Protein AF-A0A7W3LKP4-F1 (afdb_monomer)

pLDDT: mean 70.36, std 19.63, range [32.47, 98.38]

Sequence (150 aa):
MRIGELSRRDSGYREYREEDAATVRGSRLMLAAGLNTATIRGLLPCMADDGGAPAPACDGMLPDLHRERERLSAAAADVLAARDRLDALIRATSRLDPATRRRATRWSRSASVPAPPRSGPERGAHPVAGVRENHFCAEWWAAQMLTSST

Radius of gyration: 26.34 Å; Cα contacts (8 Å, |Δi|>4): 49; chains: 1; bounding box: 45×41×86 Å

Secondary structure (DSSP, 8-state):
--TT--PBPTTSPBP--HHHHHHHHHHHHHHHTT--HHHHHHHGGGEE-SSSS-EE--GGGHHHHHHHHHHHHHHHHHHHHHHHHHHHHHHHHHHH-HHHHHHHHHHHHHT-PPPPP-----------------SSHHHHHHHHHHHS--

InterPro domains:
  IPR009061 Putative DNA-binding domain superfamily [SSF46955] (5-94)

Solvent-accessible surface area (backbone atoms only — not comparable to full-atom values): 9656 Å² total; per-residue (Å²): 136,72,95,76,84,68,50,60,46,98,86,71,48,79,58,80,56,71,70,55,54,46,52,50,52,50,51,52,53,41,47,74,71,67,52,52,74,70,59,46,66,69,46,53,88,32,47,51,74,87,87,63,80,72,44,83,72,53,91,80,49,60,66,60,54,50,52,49,51,52,54,52,51,52,54,49,50,53,54,51,54,51,49,56,52,49,52,51,51,52,57,55,51,48,72,71,35,66,66,55,47,50,47,54,54,47,52,52,59,73,65,53,69,74,80,75,78,94,69,80,96,80,86,82,87,84,84,87,85,80,84,83,80,88,81,75,70,73,70,52,54,64,59,56,64,71,70,70,80,121

Structure (mmCIF, N/CA/C/O backbone):
data_AF-A0A7W3LKP4-F1
#
_entry.id   AF-A0A7W3LKP4-F1
#
loop_
_atom_site.group_PDB
_atom_site.id
_atom_site.type_symbol
_atom_site.label_atom_id
_atom_site.label_alt_id
_atom_site.label_comp_id
_atom_site.label_asym_id
_atom_site.label_entity_id
_atom_site.label_seq_id
_atom_site.pdbx_PDB_ins_code
_atom_site.Cartn_x
_atom_site.Cartn_y
_atom_site.Cartn_z
_atom_site.occupancy
_atom_site.B_iso_or_equiv
_atom_site.auth_seq_id
_atom_site.auth_comp_id
_atom_site.auth_asym_id
_atom_site.auth_atom_id
_atom_site.pdbx_PDB_m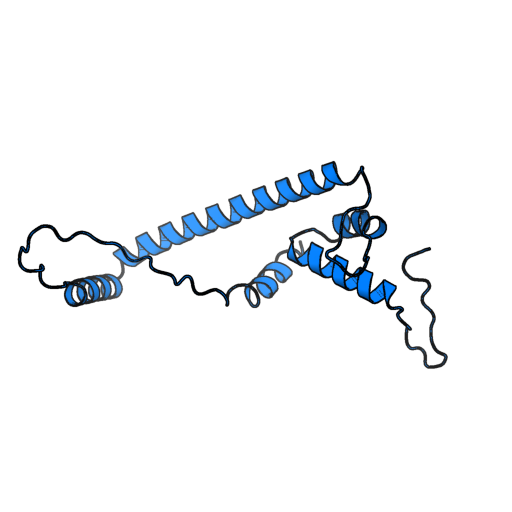odel_num
ATOM 1 N N . MET A 1 1 ? -15.640 8.437 25.774 1.00 40.75 1 MET A N 1
ATOM 2 C CA . MET A 1 1 ? -15.544 6.967 25.703 1.00 40.75 1 MET A CA 1
ATOM 3 C C . MET A 1 1 ? -14.123 6.626 25.281 1.00 40.75 1 MET A C 1
ATOM 5 O O . MET A 1 1 ? -13.710 7.051 24.210 1.00 40.75 1 MET A O 1
ATOM 9 N N . ARG A 1 2 ? -13.317 6.043 26.175 1.00 50.44 2 ARG A N 1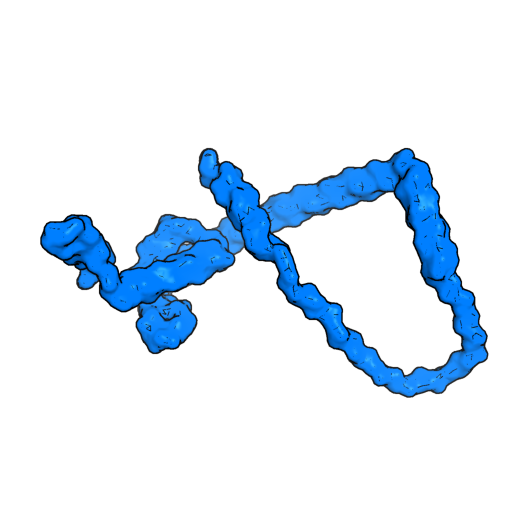
ATOM 10 C CA . ARG A 1 2 ? -11.919 5.684 25.888 1.00 50.44 2 ARG A CA 1
ATOM 11 C C . ARG A 1 2 ? -11.915 4.307 25.230 1.00 50.44 2 ARG A C 1
ATOM 13 O O . ARG A 1 2 ? -12.558 3.402 25.747 1.00 50.44 2 ARG A O 1
ATOM 20 N N . ILE A 1 3 ? -11.182 4.149 24.130 1.00 45.00 3 ILE A N 1
ATOM 21 C CA . ILE A 1 3 ? -10.915 2.826 23.557 1.00 45.00 3 ILE A CA 1
ATOM 22 C C . ILE A 1 3 ? -10.220 1.988 24.641 1.00 45.00 3 ILE A C 1
ATOM 24 O O . ILE A 1 3 ? -9.120 2.339 25.073 1.00 45.00 3 ILE A O 1
ATOM 28 N N . GLY A 1 4 ? -10.881 0.919 25.098 1.00 53.28 4 GLY A N 1
ATOM 29 C CA . GLY A 1 4 ? -10.310 -0.055 26.030 1.00 53.28 4 GLY A CA 1
ATOM 30 C C . GLY A 1 4 ? -10.715 0.052 27.505 1.00 53.28 4 GLY A C 1
ATOM 31 O O . GLY A 1 4 ? -9.878 -0.250 28.356 1.00 53.28 4 GLY A O 1
ATOM 32 N N . GLU A 1 5 ? -11.960 0.415 27.841 1.00 51.56 5 GLU A N 1
ATOM 33 C CA . GLU A 1 5 ? -12.511 0.057 29.163 1.00 51.56 5 GLU A CA 1
ATOM 34 C C . GLU A 1 5 ? -12.714 -1.463 29.196 1.00 51.56 5 GLU A C 1
ATOM 36 O O . GLU A 1 5 ? -13.742 -2.015 28.814 1.00 51.56 5 GLU A O 1
ATOM 41 N N . LEU A 1 6 ? -11.635 -2.154 29.525 1.00 57.22 6 LEU A N 1
ATOM 42 C CA . LEU A 1 6 ? -11.510 -3.577 29.324 1.00 57.22 6 LEU A CA 1
ATOM 43 C C . LEU A 1 6 ? -12.084 -4.307 30.538 1.00 57.22 6 LEU A C 1
ATOM 45 O O . LEU A 1 6 ? -11.374 -4.513 31.527 1.00 57.22 6 LEU A O 1
ATOM 49 N N . SER A 1 7 ? -13.357 -4.698 30.480 1.00 68.19 7 SER A N 1
ATOM 50 C CA . SER A 1 7 ? -13.916 -5.559 31.517 1.00 68.19 7 SER A CA 1
ATOM 51 C C . SER A 1 7 ? -13.252 -6.932 31.433 1.00 68.19 7 SER A C 1
ATOM 53 O O . SER A 1 7 ? -13.131 -7.561 30.376 1.00 68.19 7 SER A O 1
ATOM 55 N N . ARG A 1 8 ? -12.739 -7.387 32.574 1.00 81.25 8 ARG A N 1
ATOM 56 C CA . ARG A 1 8 ? -12.277 -8.761 32.740 1.00 81.25 8 ARG A CA 1
ATOM 57 C C . ARG A 1 8 ? -13.373 -9.554 33.422 1.00 81.25 8 ARG A C 1
ATOM 59 O O . ARG A 1 8 ? -13.936 -9.091 34.408 1.00 81.25 8 ARG A O 1
ATOM 66 N N . ARG A 1 9 ? -13.622 -10.764 32.926 1.00 79.06 9 ARG A N 1
ATOM 67 C CA . ARG A 1 9 ? -14.402 -11.759 33.669 1.00 79.06 9 ARG A CA 1
ATOM 68 C C . ARG A 1 9 ? -13.619 -12.222 34.890 1.00 79.06 9 ARG A C 1
ATOM 70 O O . ARG A 1 9 ? -12.387 -12.231 34.858 1.00 79.06 9 ARG A O 1
ATOM 77 N N . ASP A 1 10 ? -14.326 -12.752 35.881 1.00 81.75 10 ASP A N 1
ATOM 78 C CA . ASP A 1 10 ? -13.723 -13.444 37.031 1.00 81.75 10 ASP A CA 1
ATOM 79 C C . ASP A 1 10 ? -12.821 -14.616 36.603 1.00 81.75 10 ASP A C 1
ATOM 81 O O . ASP A 1 10 ? -11.858 -14.960 37.281 1.00 81.75 10 ASP A O 1
ATOM 85 N N . SER A 1 11 ? -13.058 -15.180 35.415 1.00 82.44 11 SER A N 1
ATOM 86 C CA . SER A 1 11 ? -12.203 -16.189 34.779 1.00 82.44 11 SER A CA 1
ATOM 87 C C . SER A 1 11 ? -10.890 -15.641 34.186 1.00 82.44 11 SER A C 1
ATOM 89 O O . SER A 1 11 ? -10.137 -16.396 33.580 1.00 82.44 11 SER A O 1
ATOM 91 N N . GLY A 1 12 ? -10.623 -14.333 34.264 1.00 84.31 12 GLY A N 1
ATOM 92 C CA . GLY A 1 12 ? -9.408 -13.674 33.758 1.00 84.31 12 GLY A CA 1
ATOM 93 C C . GLY A 1 12 ? -9.412 -13.295 32.266 1.00 84.31 12 GLY A C 1
ATOM 94 O O . GLY A 1 12 ? -8.515 -12.571 31.812 1.00 84.31 12 GLY A O 1
ATOM 95 N N . TYR A 1 13 ? -10.423 -13.731 31.507 1.00 83.50 13 TYR A N 1
ATOM 96 C CA . TYR A 1 13 ? -10.600 -13.417 30.083 1.00 83.50 13 TYR A CA 1
ATOM 97 C C . TYR A 1 13 ? -11.056 -11.967 29.863 1.00 83.50 13 TYR A C 1
ATOM 99 O O . TYR A 1 13 ? -11.799 -11.414 30.674 1.00 83.50 13 TYR A O 1
ATOM 107 N N . ARG A 1 14 ? -10.619 -11.364 28.748 1.00 84.88 14 ARG A N 1
ATOM 108 C CA . ARG A 1 14 ? -11.088 -10.044 28.295 1.00 84.88 14 ARG A CA 1
ATOM 109 C C . ARG A 1 14 ? -12.461 -10.192 27.649 1.00 84.88 14 ARG A C 1
ATOM 111 O O . ARG A 1 14 ? -12.630 -11.070 26.805 1.00 84.88 14 ARG A O 1
ATOM 118 N N . GLU A 1 15 ? -13.407 -9.342 28.019 1.00 83.56 15 GLU A N 1
ATOM 119 C CA . GLU A 1 15 ? -14.647 -9.190 27.264 1.00 83.56 15 GLU A CA 1
ATOM 120 C C . GLU A 1 15 ? -14.486 -8.086 26.224 1.00 83.56 15 GLU A C 1
ATOM 122 O O . GLU A 1 15 ? -13.865 -7.059 26.491 1.00 83.56 15 GLU A O 1
ATOM 127 N N . TYR A 1 16 ? -15.044 -8.322 25.041 1.00 81.94 16 TYR A N 1
ATOM 128 C CA . TYR A 1 16 ? -15.064 -7.368 23.941 1.00 81.94 16 TYR A CA 1
ATOM 129 C C . TYR A 1 16 ? -16.514 -7.076 23.577 1.00 81.94 16 TYR A C 1
ATOM 131 O O . TYR A 1 16 ? -17.339 -7.990 23.501 1.00 81.94 16 TYR A O 1
ATOM 139 N N . ARG A 1 17 ? -16.819 -5.801 23.374 1.00 83.69 17 ARG A N 1
ATOM 140 C CA . ARG A 1 17 ? -18.124 -5.312 22.931 1.00 83.69 17 ARG A CA 1
ATOM 141 C C . ARG A 1 17 ? -18.159 -5.267 21.401 1.00 83.69 17 ARG A C 1
ATOM 143 O O . ARG A 1 17 ? -17.124 -5.317 20.741 1.00 83.69 17 ARG A O 1
ATOM 150 N N . GLU A 1 18 ? -19.346 -5.140 20.812 1.00 81.56 18 GLU A N 1
ATOM 151 C CA . GLU A 1 18 ? -19.481 -5.066 19.344 1.00 81.56 18 GLU A CA 1
ATOM 152 C C . GLU A 1 18 ? -18.738 -3.850 18.751 1.00 81.56 18 GLU A C 1
ATOM 154 O O . GLU A 1 18 ? -18.162 -3.925 17.669 1.00 81.56 18 GLU A O 1
ATOM 159 N N . GLU A 1 19 ? -18.655 -2.753 19.506 1.00 78.12 19 GLU A N 1
ATOM 160 C CA . GLU A 1 19 ? -17.845 -1.568 19.183 1.00 78.12 19 GLU A CA 1
ATOM 161 C C . GLU A 1 19 ? -16.332 -1.869 19.066 1.00 78.12 19 GLU A C 1
ATOM 163 O O . GLU A 1 19 ? -15.631 -1.266 18.244 1.00 78.12 19 GLU A O 1
ATOM 168 N N . ASP A 1 20 ? -15.817 -2.852 19.815 1.00 82.56 20 ASP A N 1
ATOM 169 C CA . ASP A 1 20 ? -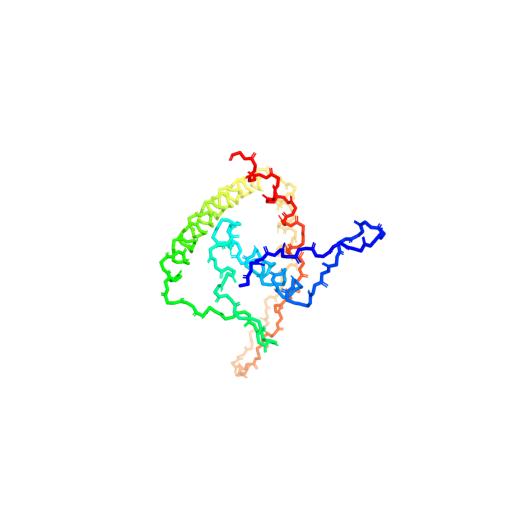14.428 -3.305 19.683 1.00 82.56 20 ASP A CA 1
AT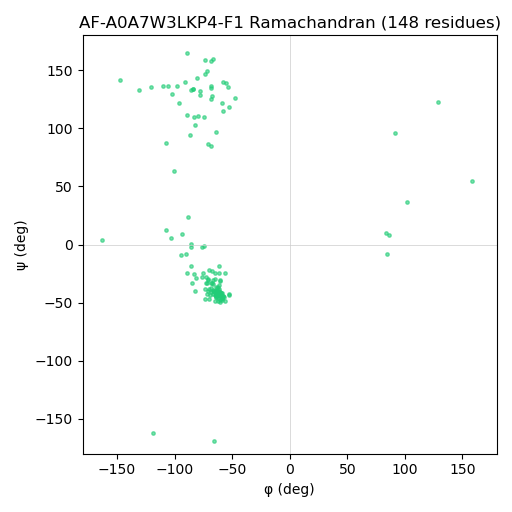OM 170 C C . ASP A 1 20 ? -14.236 -4.062 18.361 1.00 82.56 20 ASP A C 1
ATOM 172 O O . ASP A 1 20 ? -13.237 -3.871 17.660 1.00 82.56 20 ASP A O 1
ATOM 176 N N . ALA A 1 21 ? -15.214 -4.888 17.973 1.00 83.19 21 ALA A N 1
ATOM 177 C CA . ALA A 1 21 ? -15.198 -5.594 16.694 1.00 83.19 21 ALA A CA 1
ATOM 178 C C . ALA A 1 21 ? -15.288 -4.619 15.506 1.00 83.19 21 ALA A C 1
ATOM 180 O O . ALA A 1 21 ? -14.535 -4.769 14.540 1.00 83.19 21 ALA A O 1
ATOM 181 N N . ALA A 1 22 ? -16.132 -3.587 15.604 1.00 80.75 22 ALA A N 1
ATOM 182 C CA . ALA A 1 22 ? -16.224 -2.483 14.645 1.00 80.75 22 ALA A CA 1
ATOM 183 C C . ALA A 1 22 ? -14.877 -1.775 14.441 1.00 80.75 22 ALA A C 1
ATOM 185 O O . ALA A 1 22 ? -14.388 -1.636 13.316 1.00 80.75 22 ALA A O 1
ATOM 186 N N . THR A 1 23 ? -14.205 -1.434 15.542 1.00 82.75 23 THR A N 1
ATOM 187 C CA . THR A 1 23 ? -12.871 -0.815 15.522 1.00 82.75 23 THR A CA 1
ATOM 188 C C . THR A 1 23 ? -11.840 -1.708 14.819 1.00 82.75 23 THR A C 1
ATOM 190 O O . THR A 1 23 ? -11.031 -1.231 14.013 1.00 82.75 23 THR A O 1
ATOM 193 N N . VAL A 1 24 ? -11.873 -3.023 15.063 1.00 86.88 24 VAL A N 1
ATOM 194 C CA . VAL A 1 24 ? -10.977 -3.985 14.398 1.00 86.88 24 VAL A CA 1
ATOM 195 C C . VAL A 1 24 ? -11.275 -4.096 12.902 1.00 86.88 24 VAL A C 1
ATOM 197 O O . VAL A 1 24 ? -10.333 -4.121 12.104 1.00 86.88 24 VAL A O 1
ATOM 200 N N . ARG A 1 25 ? -12.551 -4.141 12.495 1.00 85.25 25 ARG A N 1
ATOM 201 C CA . ARG A 1 25 ? -12.943 -4.152 11.073 1.00 85.25 25 ARG A CA 1
ATOM 202 C C . ARG A 1 25 ? -12.423 -2.907 10.358 1.00 85.25 25 ARG A C 1
ATOM 204 O O . ARG A 1 25 ? -11.754 -3.030 9.333 1.00 85.25 25 ARG A O 1
ATOM 211 N N . GLY A 1 26 ? -12.634 -1.735 10.951 1.00 82.38 26 GLY A N 1
ATOM 212 C CA . GLY A 1 26 ? -12.131 -0.465 10.440 1.00 82.38 26 GLY A CA 1
ATOM 213 C C . GLY A 1 26 ? -10.606 -0.418 10.315 1.00 82.38 26 GLY A C 1
ATOM 214 O O . GLY A 1 26 ? -10.065 -0.051 9.272 1.00 82.38 26 GLY A O 1
ATOM 215 N N . SER A 1 27 ? -9.903 -0.882 11.350 1.00 86.88 27 SER A N 1
ATOM 216 C CA . SER A 1 27 ? -8.439 -0.996 11.342 1.00 86.88 27 SER A CA 1
ATOM 217 C C . SER A 1 27 ? -7.942 -1.895 10.208 1.00 86.88 27 SER A C 1
ATOM 219 O O . SER A 1 27 ? -7.014 -1.529 9.491 1.00 86.88 27 SER A O 1
ATOM 221 N N . ARG A 1 28 ? -8.567 -3.064 10.012 1.00 89.88 28 ARG A N 1
ATOM 222 C CA . ARG A 1 28 ? -8.194 -4.016 8.953 1.00 89.88 28 ARG A CA 1
ATOM 223 C C . ARG A 1 28 ? -8.415 -3.446 7.557 1.00 89.88 28 ARG A C 1
ATOM 225 O O . ARG A 1 28 ? -7.560 -3.648 6.701 1.00 89.88 28 ARG A O 1
ATOM 232 N N . LEU A 1 29 ? -9.511 -2.721 7.340 1.00 85.19 29 LEU A N 1
ATOM 233 C CA . LEU A 1 29 ? -9.774 -2.053 6.067 1.00 85.19 29 LEU A CA 1
ATOM 234 C C . LEU A 1 29 ? -8.674 -1.035 5.736 1.00 85.19 29 LEU A C 1
ATOM 236 O O . LEU A 1 29 ? -8.131 -1.045 4.635 1.00 85.19 29 LEU A O 1
ATOM 240 N N . MET A 1 30 ? -8.301 -0.195 6.701 1.00 85.62 30 MET A N 1
ATOM 241 C CA . MET A 1 30 ? -7.252 0.806 6.501 1.00 85.62 30 MET A CA 1
ATOM 242 C C . MET A 1 30 ? -5.867 0.178 6.298 1.00 85.62 30 MET A C 1
ATOM 244 O O . MET A 1 30 ? -5.112 0.625 5.437 1.00 85.62 30 MET A O 1
ATOM 248 N N . LEU A 1 31 ? -5.545 -0.894 7.030 1.00 89.62 31 LEU A N 1
ATOM 249 C CA . LEU A 1 31 ? -4.314 -1.659 6.807 1.00 89.62 31 LEU A CA 1
ATOM 250 C C . LEU A 1 31 ? -4.275 -2.269 5.402 1.00 89.62 31 LEU A C 1
ATOM 252 O O . LEU A 1 31 ? -3.237 -2.230 4.746 1.00 89.62 31 LEU A O 1
ATOM 256 N N . ALA A 1 32 ? -5.403 -2.797 4.920 1.00 84.44 32 ALA A N 1
ATOM 257 C CA . ALA A 1 32 ? -5.516 -3.309 3.557 1.00 84.44 32 ALA A CA 1
ATOM 258 C C . ALA A 1 32 ? -5.351 -2.200 2.502 1.00 84.44 32 ALA A C 1
ATOM 260 O O . ALA A 1 32 ? -4.822 -2.459 1.425 1.00 84.44 32 ALA A O 1
ATOM 261 N N . ALA A 1 33 ? -5.731 -0.960 2.826 1.00 82.81 33 ALA A N 1
ATOM 262 C CA . ALA A 1 33 ? -5.487 0.218 1.994 1.00 82.81 33 ALA A CA 1
ATOM 263 C C . ALA A 1 33 ? -4.030 0.732 2.044 1.00 82.81 33 ALA A C 1
ATOM 265 O O . ALA A 1 33 ? -3.694 1.690 1.351 1.00 82.81 33 ALA A O 1
ATOM 266 N N . GLY A 1 34 ? -3.155 0.115 2.848 1.00 85.69 34 GLY A N 1
ATOM 267 C CA . GLY A 1 34 ? -1.742 0.484 2.963 1.00 85.69 34 GLY A CA 1
ATOM 268 C C . GLY A 1 34 ? -1.449 1.603 3.967 1.00 85.69 34 GLY A C 1
ATOM 269 O O . GLY A 1 34 ? -0.309 2.069 4.031 1.00 85.69 34 GLY A O 1
ATOM 270 N N . LEU A 1 35 ? -2.438 2.023 4.765 1.00 88.00 35 LEU A N 1
ATOM 271 C CA . LEU A 1 35 ? -2.226 2.998 5.835 1.00 88.00 35 LEU A CA 1
ATOM 272 C C . LEU A 1 35 ? -1.370 2.391 6.949 1.00 88.00 35 LEU A C 1
ATOM 274 O O . LEU A 1 35 ? -1.591 1.263 7.394 1.00 88.00 35 LEU A O 1
ATOM 278 N N . ASN A 1 36 ? -0.411 3.167 7.445 1.00 86.19 36 ASN A N 1
ATOM 279 C CA . ASN A 1 36 ? 0.376 2.771 8.605 1.00 86.19 36 ASN A CA 1
ATOM 280 C C . ASN A 1 36 ? -0.433 2.868 9.921 1.00 86.19 36 ASN A C 1
ATOM 282 O O . ASN A 1 36 ? -1.416 3.605 10.040 1.00 86.19 36 ASN A O 1
ATOM 286 N N . THR A 1 37 ? 0.013 2.145 10.952 1.00 86.50 37 THR A N 1
ATOM 287 C CA . THR A 1 37 ? -0.679 2.058 12.252 1.00 86.50 37 THR A CA 1
ATOM 288 C C . THR A 1 37 ? -0.695 3.369 13.046 1.00 86.50 37 THR A C 1
ATOM 290 O O . THR A 1 37 ? -1.565 3.544 13.903 1.00 86.50 37 THR A O 1
ATOM 293 N N . ALA A 1 38 ? 0.234 4.295 12.788 1.00 84.94 38 ALA A N 1
ATOM 294 C CA . ALA A 1 38 ? 0.245 5.612 13.421 1.00 84.94 38 ALA A CA 1
ATOM 295 C C . ALA A 1 38 ? -0.865 6.503 12.846 1.00 84.94 38 ALA A C 1
ATOM 297 O O . ALA A 1 38 ? -1.642 7.063 13.617 1.00 84.94 38 ALA A O 1
ATOM 298 N N . THR A 1 39 ? -1.003 6.545 11.518 1.00 84.75 39 THR A N 1
ATOM 299 C CA . THR A 1 39 ? -2.103 7.238 10.837 1.00 84.75 39 THR A CA 1
ATOM 300 C C . THR A 1 39 ? -3.439 6.636 11.260 1.00 84.75 39 THR A C 1
ATOM 302 O O . THR A 1 39 ? -4.305 7.359 11.737 1.00 84.75 39 THR A O 1
ATOM 305 N N . ILE A 1 40 ? -3.577 5.306 11.218 1.00 86.75 40 ILE A N 1
ATOM 306 C CA . ILE A 1 40 ? -4.800 4.598 11.641 1.00 86.75 40 ILE A CA 1
ATOM 307 C C . ILE A 1 40 ? -5.237 4.999 13.052 1.00 86.75 40 ILE A C 1
ATOM 309 O O . ILE A 1 40 ? -6.417 5.244 13.281 1.00 86.75 40 ILE A O 1
ATOM 313 N N . ARG A 1 41 ? -4.303 5.119 14.001 1.00 84.94 41 ARG A N 1
ATOM 314 C CA . ARG A 1 41 ? -4.616 5.543 15.375 1.00 84.94 41 ARG A CA 1
ATOM 315 C C . ARG A 1 41 ? -5.209 6.950 15.443 1.00 84.94 41 ARG A C 1
ATOM 317 O O . ARG A 1 41 ? -6.052 7.192 16.300 1.00 84.94 41 ARG A O 1
ATOM 324 N N . GLY A 1 42 ? -4.766 7.853 14.569 1.00 80.38 42 GLY A N 1
ATOM 325 C CA . GLY A 1 42 ? -5.328 9.196 14.438 1.00 80.38 42 GLY A CA 1
ATOM 326 C C . GLY A 1 42 ? -6.706 9.206 13.774 1.00 80.38 42 GLY A C 1
ATOM 327 O O . GLY A 1 42 ? -7.548 10.012 14.152 1.00 80.38 42 GLY A O 1
ATOM 328 N N . LEU A 1 43 ? -6.957 8.286 12.835 1.00 80.06 43 LEU A N 1
ATOM 329 C CA . LEU A 1 43 ? -8.215 8.231 12.081 1.00 80.06 43 LEU A CA 1
ATOM 330 C C . LEU A 1 43 ? -9.333 7.461 12.795 1.00 80.06 43 LEU A C 1
ATOM 332 O O . LEU A 1 43 ? -10.499 7.813 12.653 1.00 80.06 43 LEU A O 1
ATOM 336 N N . LEU A 1 44 ? -9.001 6.425 13.572 1.00 79.38 44 LEU A N 1
ATOM 337 C CA . LEU A 1 44 ? -9.977 5.557 14.244 1.00 79.38 44 LEU A CA 1
ATOM 338 C C . LEU A 1 44 ? -11.016 6.300 15.103 1.00 79.38 44 LEU A C 1
ATOM 340 O O . LEU A 1 44 ? -12.191 5.961 14.987 1.00 79.38 44 LEU A O 1
ATOM 344 N N . PRO A 1 45 ? -10.655 7.312 15.921 1.00 75.62 45 PRO A N 1
ATOM 345 C CA . PRO A 1 45 ? -11.634 8.072 16.705 1.00 75.62 45 PRO A CA 1
ATOM 346 C C . PRO A 1 45 ? -12.674 8.814 15.858 1.00 75.62 45 PRO A C 1
ATOM 348 O O . PRO A 1 45 ? -13.714 9.208 16.374 1.00 75.62 45 PRO A O 1
ATOM 351 N N . CYS A 1 46 ? -12.374 9.020 14.577 1.00 72.81 46 CYS A N 1
ATOM 352 C CA . CYS A 1 46 ? -13.185 9.747 13.614 1.00 72.81 46 CYS A CA 1
ATOM 353 C C . CYS A 1 46 ? -13.940 8.828 12.651 1.00 72.81 46 CYS A C 1
ATOM 355 O O . CYS A 1 46 ? -14.552 9.320 11.707 1.00 72.81 46 CYS A O 1
ATOM 357 N N . MET A 1 47 ? -13.886 7.509 12.845 1.00 71.25 47 MET A N 1
ATOM 358 C CA . MET A 1 47 ? -14.658 6.580 12.032 1.00 71.25 47 MET A CA 1
ATOM 359 C C . MET A 1 47 ? -15.959 6.220 12.734 1.00 71.25 47 MET A C 1
ATOM 361 O O . MET A 1 47 ? -15.945 5.678 13.839 1.00 71.25 47 MET A O 1
ATOM 365 N N . ALA A 1 48 ? -17.079 6.485 12.069 1.00 65.31 48 ALA A N 1
ATOM 366 C CA . ALA A 1 48 ? -18.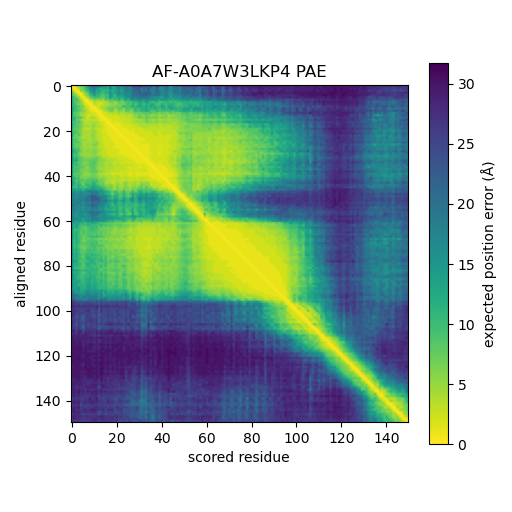349 5.881 12.436 1.00 65.31 48 ALA A CA 1
ATOM 367 C C . ALA A 1 48 ? -18.450 4.496 11.773 1.00 65.31 48 ALA A C 1
ATOM 369 O O . ALA A 1 48 ? -18.115 4.344 10.597 1.00 65.31 48 ALA A O 1
ATOM 370 N N . ASP A 1 49 ? -18.871 3.490 12.541 1.00 63.69 49 ASP A N 1
ATOM 371 C CA . ASP A 1 49 ? -19.386 2.226 12.004 1.00 63.69 49 ASP A CA 1
ATOM 372 C C . ASP A 1 49 ? -20.900 2.222 12.238 1.00 63.69 49 ASP A C 1
ATOM 374 O O . ASP A 1 49 ? -21.397 1.789 13.275 1.00 63.69 49 ASP A O 1
ATOM 378 N N . ASP A 1 50 ? -21.630 2.794 11.289 1.00 60.91 50 ASP A N 1
ATOM 379 C CA . ASP A 1 50 ? -23.090 2.830 11.211 1.00 60.91 50 ASP A CA 1
ATOM 380 C C . ASP A 1 50 ? -23.660 1.598 10.475 1.00 60.91 50 ASP A C 1
ATOM 382 O O . ASP A 1 50 ? -24.776 1.616 9.958 1.00 60.91 50 ASP A O 1
ATOM 386 N N . GLY A 1 51 ? -22.904 0.490 10.451 1.00 57.16 51 GLY A N 1
ATOM 387 C CA . GLY A 1 51 ? -23.282 -0.753 9.773 1.00 57.16 51 GLY A CA 1
ATOM 388 C C . GLY A 1 51 ? -22.965 -0.762 8.274 1.00 57.16 51 GLY A C 1
ATOM 389 O O . GLY A 1 51 ? -23.403 -1.666 7.560 1.00 57.16 51 GLY A O 1
ATOM 390 N N . GLY A 1 52 ? -22.210 0.235 7.800 1.00 61.09 52 GLY A N 1
ATOM 391 C CA . GLY A 1 52 ? -21.771 0.412 6.416 1.00 61.09 52 GLY A CA 1
ATOM 392 C C . GLY A 1 52 ? -20.246 0.408 6.252 1.00 61.09 52 GLY A C 1
ATOM 393 O O . GLY A 1 52 ? -19.498 -0.062 7.108 1.00 61.09 52 GLY A O 1
ATOM 394 N N . ALA A 1 53 ? -19.761 0.915 5.114 1.00 59.25 53 ALA A N 1
ATOM 395 C CA . ALA A 1 53 ? -18.32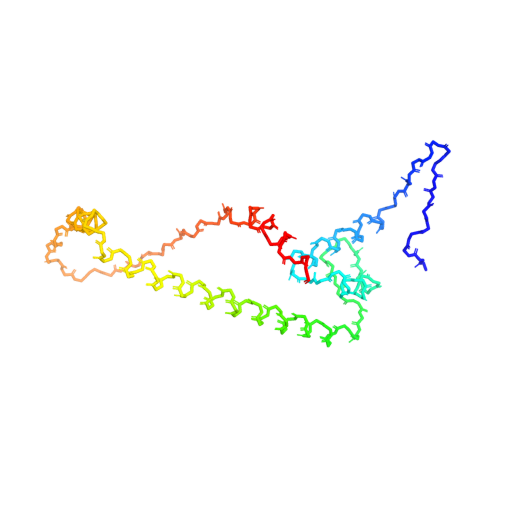9 1.138 4.931 1.00 59.25 53 ALA A CA 1
ATOM 396 C C . ALA A 1 53 ? -17.869 2.278 5.860 1.00 59.25 53 ALA A C 1
ATOM 398 O O . ALA A 1 53 ? -18.536 3.311 5.882 1.00 59.25 53 ALA A O 1
ATOM 399 N N . PRO A 1 54 ? -16.739 2.134 6.578 1.00 59.22 54 PRO A N 1
ATOM 400 C CA . PRO A 1 54 ? -16.232 3.177 7.459 1.00 59.22 54 PRO A CA 1
ATOM 401 C C . PRO A 1 54 ? -16.107 4.516 6.730 1.00 59.22 54 PRO A C 1
ATOM 403 O O . PRO A 1 54 ? -15.351 4.632 5.761 1.00 59.22 54 PRO A O 1
ATOM 406 N N . ALA A 1 55 ? -16.849 5.517 7.200 1.00 63.31 55 ALA A N 1
ATOM 407 C CA . ALA A 1 55 ? -16.825 6.863 6.648 1.00 63.31 55 ALA A CA 1
ATOM 408 C C . ALA A 1 55 ? -16.057 7.809 7.588 1.00 63.31 55 ALA A C 1
ATOM 410 O O . ALA A 1 55 ? -16.239 7.751 8.809 1.00 63.31 55 ALA A O 1
ATOM 411 N N . PRO A 1 56 ? -15.190 8.686 7.049 1.00 64.75 56 PRO A N 1
ATOM 412 C CA . PRO A 1 56 ? -14.529 9.701 7.854 1.00 64.75 56 PRO A CA 1
ATOM 413 C C . PRO A 1 56 ? -15.552 10.738 8.338 1.00 64.75 56 PRO A C 1
ATOM 415 O O . PRO A 1 56 ? -16.248 11.348 7.532 1.00 64.75 56 PRO A O 1
ATOM 418 N N . ALA A 1 57 ? -15.609 10.955 9.651 1.00 66.12 57 ALA A N 1
ATOM 419 C CA . ALA A 1 57 ? -16.521 11.895 10.305 1.00 66.12 57 ALA A CA 1
ATOM 420 C C . ALA A 1 57 ? -15.819 13.167 10.831 1.00 66.12 57 ALA A C 1
ATOM 422 O O . ALA A 1 57 ? -16.413 13.914 11.604 1.00 66.12 57 ALA A O 1
ATOM 423 N N . CYS A 1 58 ? -14.559 13.413 10.441 1.00 69.94 58 CYS A N 1
ATOM 424 C CA . CYS A 1 58 ? -13.767 14.558 10.901 1.00 69.94 58 CYS A CA 1
ATOM 425 C C . CYS A 1 58 ? -13.090 15.320 9.753 1.00 69.94 58 CYS A C 1
ATOM 427 O O . CYS A 1 58 ? -12.365 14.749 8.936 1.00 69.94 58 CYS A O 1
ATOM 429 N N . ASP A 1 59 ? -13.223 16.642 9.791 1.00 67.12 59 ASP A N 1
ATOM 430 C CA . ASP A 1 59 ? -12.784 17.595 8.764 1.00 67.12 59 ASP A CA 1
ATOM 431 C C . ASP A 1 59 ? -11.245 17.715 8.671 1.00 67.12 59 ASP A C 1
ATOM 433 O O . ASP A 1 59 ? -10.691 18.112 7.646 1.00 67.12 59 ASP A O 1
ATOM 437 N N . GLY A 1 60 ? -10.530 17.347 9.741 1.00 70.50 60 GLY A N 1
ATOM 438 C CA . GLY A 1 60 ? -9.076 17.511 9.878 1.00 70.50 60 GLY A CA 1
ATOM 439 C C . GLY A 1 60 ? -8.213 16.384 9.301 1.00 70.50 60 GLY A C 1
ATOM 440 O O . GLY A 1 60 ? -6.991 16.478 9.354 1.00 70.50 60 GLY A O 1
ATOM 441 N N . MET A 1 61 ? -8.807 15.318 8.758 1.00 76.50 61 MET A N 1
ATOM 442 C CA . MET A 1 61 ? -8.064 14.116 8.337 1.00 76.50 61 MET A CA 1
ATOM 443 C C . MET A 1 61 ? -7.488 14.189 6.919 1.00 76.50 61 MET A C 1
ATOM 445 O O . MET A 1 61 ? -6.592 13.420 6.564 1.00 76.50 61 MET A O 1
ATOM 449 N N . LEU A 1 62 ? -8.006 15.093 6.087 1.00 82.62 62 LEU A N 1
ATOM 450 C CA . LEU A 1 62 ? -7.650 15.169 4.672 1.00 82.62 62 LEU A CA 1
ATOM 451 C C . LEU A 1 62 ? -6.141 15.405 4.429 1.00 82.62 62 LEU A C 1
ATOM 453 O O . LEU A 1 62 ? -5.579 14.724 3.567 1.00 82.62 62 LEU A O 1
ATOM 457 N N . PRO A 1 63 ? -5.440 16.281 5.183 1.00 84.25 63 PRO A N 1
ATOM 458 C CA . PRO A 1 63 ? -3.995 16.453 5.031 1.00 84.25 63 PRO A CA 1
ATOM 459 C C . PRO A 1 63 ? -3.189 15.180 5.328 1.00 84.25 63 PRO A C 1
ATOM 461 O O . PRO A 1 63 ? -2.250 14.868 4.594 1.00 84.25 63 PRO A O 1
ATOM 464 N N . ASP A 1 64 ? -3.564 14.420 6.360 1.00 80.75 64 ASP A N 1
ATOM 465 C CA . ASP A 1 64 ? -2.874 13.178 6.728 1.00 80.75 64 ASP A CA 1
ATOM 466 C C . ASP A 1 64 ? -3.114 12.071 5.694 1.00 80.75 64 ASP A C 1
ATOM 468 O O . ASP A 1 64 ? -2.183 11.351 5.326 1.00 80.75 64 ASP A O 1
ATOM 472 N N . LEU A 1 65 ? -4.332 11.983 5.152 1.00 84.12 65 LEU A N 1
ATOM 473 C CA . LEU A 1 65 ? -4.654 11.074 4.050 1.00 84.12 65 LEU A CA 1
ATOM 474 C C . LEU A 1 65 ? -3.881 11.425 2.773 1.00 84.12 65 LEU A C 1
ATOM 476 O O . LEU A 1 65 ? -3.361 10.529 2.107 1.00 84.12 65 LEU A O 1
ATOM 480 N N . HIS A 1 66 ? -3.750 12.713 2.444 1.00 89.06 66 HIS A N 1
ATOM 481 C CA . HIS A 1 66 ? -2.917 13.146 1.323 1.00 89.06 66 HIS A CA 1
ATOM 482 C C . HIS A 1 66 ? -1.450 12.789 1.538 1.00 89.06 66 HIS A C 1
ATOM 484 O O . HIS A 1 66 ? -0.831 12.235 0.632 1.00 89.06 66 HIS A O 1
ATOM 490 N N . ARG A 1 67 ? -0.902 13.043 2.732 1.00 88.56 67 ARG A N 1
ATOM 491 C CA . ARG A 1 67 ? 0.476 12.663 3.061 1.00 88.56 67 ARG A CA 1
ATOM 492 C C . ARG A 1 67 ? 0.695 11.161 2.893 1.00 88.56 67 ARG A C 1
ATOM 494 O O . ARG A 1 67 ? 1.697 10.762 2.303 1.00 88.56 67 ARG A O 1
ATOM 501 N N . GLU A 1 68 ? -0.231 10.334 3.373 1.00 89.50 68 GLU A N 1
ATOM 502 C CA . GLU A 1 68 ? -0.100 8.886 3.215 1.00 89.50 68 GLU A CA 1
ATOM 503 C C . GLU A 1 68 ? -0.209 8.460 1.747 1.00 89.50 68 GLU A C 1
ATOM 505 O O . GLU A 1 68 ? 0.576 7.627 1.294 1.00 89.50 68 GLU A O 1
ATOM 510 N N . ARG A 1 69 ? -1.117 9.064 0.969 1.00 91.56 69 ARG A N 1
ATOM 511 C CA . ARG A 1 69 ? -1.212 8.814 -0.475 1.00 91.56 69 ARG A CA 1
ATOM 512 C C . ARG A 1 69 ? 0.100 9.129 -1.188 1.00 91.56 69 ARG A C 1
ATOM 514 O O . ARG A 1 69 ? 0.527 8.339 -2.028 1.00 91.56 69 ARG A O 1
ATOM 521 N N . GLU A 1 70 ? 0.744 10.248 -0.867 1.00 94.38 70 GLU A N 1
ATOM 522 C CA . GLU A 1 70 ? 2.041 10.599 -1.457 1.00 94.38 70 GLU A CA 1
ATOM 523 C C . GLU A 1 70 ? 3.123 9.586 -1.065 1.00 94.38 70 GLU A C 1
ATOM 525 O O . GLU A 1 70 ? 3.865 9.110 -1.924 1.00 94.38 70 GLU A O 1
ATOM 530 N N . ARG A 1 71 ? 3.163 9.169 0.207 1.00 92.88 71 ARG A N 1
ATOM 531 C CA . ARG A 1 71 ? 4.092 8.132 0.680 1.00 92.88 71 ARG A CA 1
ATOM 532 C C . ARG A 1 71 ? 3.898 6.806 -0.066 1.00 92.88 71 ARG A C 1
ATOM 534 O O . ARG A 1 71 ? 4.876 6.188 -0.485 1.00 92.88 71 ARG A O 1
ATOM 541 N N . LEU A 1 72 ? 2.650 6.367 -0.236 1.00 90.25 72 LEU A N 1
ATOM 542 C CA . LEU A 1 72 ? 2.310 5.144 -0.968 1.00 90.25 72 LEU A CA 1
ATOM 543 C C . LEU A 1 72 ? 2.654 5.256 -2.455 1.00 90.25 72 LEU A C 1
ATOM 545 O O . LEU A 1 72 ? 3.194 4.311 -3.027 1.00 90.25 72 LEU A O 1
ATOM 549 N N . SER A 1 73 ? 2.400 6.415 -3.063 1.00 94.56 73 SER A N 1
ATOM 550 C CA . SER A 1 73 ? 2.752 6.690 -4.461 1.00 94.56 73 SER A CA 1
ATOM 551 C C . SER A 1 73 ? 4.261 6.607 -4.692 1.00 94.56 73 SER A C 1
ATOM 553 O O . SER A 1 73 ? 4.696 5.985 -5.660 1.00 94.56 73 SER A O 1
ATOM 555 N N . ALA A 1 74 ? 5.064 7.163 -3.780 1.00 94.81 74 ALA A N 1
ATOM 556 C CA . ALA A 1 74 ? 6.520 7.076 -3.845 1.00 94.81 74 ALA A CA 1
ATOM 557 C C . ALA A 1 74 ? 7.011 5.620 -3.742 1.00 94.81 74 ALA A C 1
ATOM 559 O O . ALA A 1 74 ? 7.758 5.158 -4.601 1.00 94.81 74 ALA A O 1
ATOM 560 N N . ALA A 1 75 ? 6.515 4.860 -2.760 1.00 91.38 75 ALA A N 1
ATOM 561 C CA . ALA A 1 75 ? 6.876 3.450 -2.607 1.00 91.38 75 ALA A CA 1
ATOM 562 C C . ALA A 1 75 ? 6.464 2.598 -3.825 1.00 91.38 75 ALA A C 1
ATOM 564 O O . ALA A 1 75 ? 7.205 1.713 -4.256 1.00 91.38 75 ALA A O 1
ATOM 565 N N . ALA A 1 76 ? 5.295 2.871 -4.414 1.00 94.25 76 ALA A N 1
ATOM 566 C CA . ALA A 1 76 ? 4.850 2.201 -5.631 1.00 94.25 76 ALA A CA 1
ATOM 567 C C . ALA A 1 76 ? 5.776 2.503 -6.819 1.00 94.25 76 ALA A C 1
ATOM 569 O O . ALA A 1 76 ? 6.107 1.590 -7.578 1.00 94.25 76 ALA A O 1
ATOM 570 N N . ALA A 1 77 ? 6.232 3.751 -6.963 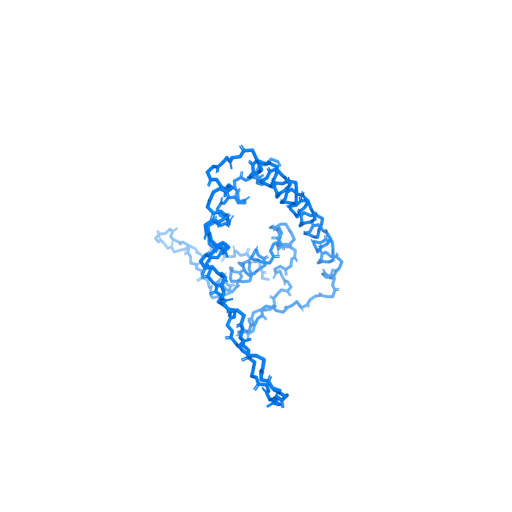1.00 97.50 77 ALA A N 1
ATOM 571 C CA . ALA A 1 77 ? 7.183 4.129 -8.003 1.00 97.50 77 ALA A CA 1
ATOM 572 C C . ALA A 1 77 ? 8.503 3.349 -7.880 1.00 97.50 77 ALA A C 1
ATOM 574 O O . ALA A 1 77 ? 9.010 2.846 -8.885 1.00 97.50 77 ALA A O 1
ATOM 575 N N . ASP A 1 78 ? 9.011 3.162 -6.659 1.00 96.06 78 ASP A N 1
ATOM 576 C CA . ASP A 1 78 ? 10.234 2.393 -6.413 1.00 96.06 78 ASP A CA 1
ATOM 577 C C . ASP A 1 78 ? 10.082 0.915 -6.796 1.00 96.06 78 ASP A C 1
ATOM 579 O O . ASP A 1 78 ? 10.943 0.354 -7.484 1.00 96.06 78 ASP A O 1
ATOM 583 N N . VAL A 1 79 ? 8.966 0.285 -6.412 1.00 97.00 79 VAL A N 1
ATOM 584 C CA . VAL A 1 79 ? 8.666 -1.114 -6.764 1.00 97.00 79 VAL A CA 1
ATOM 585 C C . VAL A 1 79 ? 8.504 -1.282 -8.275 1.00 97.00 79 VAL A C 1
ATOM 587 O O . VAL A 1 79 ? 9.046 -2.229 -8.850 1.00 97.00 79 VAL A O 1
ATOM 590 N N . LEU A 1 80 ? 7.802 -0.361 -8.940 1.00 98.19 80 LEU A N 1
ATOM 591 C CA . LEU A 1 80 ? 7.647 -0.381 -10.396 1.00 98.19 80 LEU A CA 1
ATOM 592 C C . LEU A 1 80 ? 9.001 -0.229 -11.096 1.00 98.19 80 LEU A C 1
ATOM 594 O O . LEU A 1 80 ? 9.321 -1.018 -11.982 1.00 98.19 80 LEU A O 1
ATOM 598 N N . ALA A 1 81 ? 9.848 0.692 -10.634 1.00 97.62 81 ALA A N 1
ATOM 599 C CA . ALA A 1 81 ? 11.193 0.854 -11.170 1.00 97.62 81 ALA A CA 1
ATOM 600 C C . ALA A 1 81 ? 12.067 -0.393 -10.937 1.00 97.62 81 ALA A C 1
ATOM 602 O O . ALA A 1 81 ? 12.885 -0.757 -11.785 1.00 97.62 81 ALA A O 1
ATOM 603 N N . ALA A 1 82 ? 11.941 -1.064 -9.788 1.00 97.62 82 ALA A N 1
ATOM 604 C CA . ALA A 1 82 ? 12.638 -2.323 -9.522 1.00 97.62 82 ALA A CA 1
ATOM 605 C C . ALA A 1 82 ? 12.172 -3.439 -10.471 1.00 97.62 82 ALA A C 1
ATOM 607 O O . ALA A 1 82 ? 13.007 -4.140 -11.050 1.00 97.62 82 ALA A O 1
ATOM 608 N N . ARG A 1 83 ? 10.858 -3.553 -10.695 1.00 98.38 83 ARG A N 1
ATOM 609 C CA . ARG A 1 83 ? 10.272 -4.498 -11.653 1.00 98.38 83 ARG A CA 1
ATOM 610 C C . ARG A 1 83 ? 10.780 -4.247 -13.071 1.00 98.38 83 ARG A C 1
ATOM 612 O O . ARG A 1 83 ? 11.210 -5.187 -13.729 1.00 98.38 83 ARG A O 1
ATOM 619 N N . ASP A 1 84 ? 10.823 -2.995 -13.514 1.00 98.38 84 ASP A N 1
ATOM 620 C CA . ASP A 1 84 ? 11.276 -2.656 -14.867 1.00 98.38 84 ASP A CA 1
ATOM 621 C C . ASP A 1 84 ? 12.757 -3.022 -15.091 1.00 98.38 84 ASP A C 1
ATOM 623 O O . ASP A 1 84 ? 13.138 -3.505 -16.166 1.00 98.38 84 ASP A O 1
ATOM 627 N N . ARG A 1 85 ? 13.602 -2.855 -14.060 1.00 98.38 85 ARG A N 1
ATOM 628 C CA . ARG A 1 85 ? 15.001 -3.324 -14.078 1.00 98.38 85 ARG A CA 1
ATOM 629 C C . ARG A 1 85 ? 15.080 -4.848 -14.146 1.00 98.38 85 ARG A C 1
ATOM 631 O O . ARG A 1 85 ? 15.865 -5.377 -14.933 1.00 98.38 85 ARG A O 1
ATOM 638 N N . LEU A 1 86 ? 14.260 -5.554 -13.365 1.00 98.00 86 LEU A N 1
ATOM 639 C CA . LEU A 1 86 ? 14.185 -7.015 -13.402 1.00 98.00 86 LEU A CA 1
ATOM 640 C C . LEU A 1 86 ? 13.751 -7.518 -14.787 1.00 98.00 86 LEU A C 1
ATOM 642 O O . LEU A 1 86 ? 14.383 -8.417 -15.340 1.00 98.00 86 LEU A O 1
ATOM 646 N N . ASP A 1 87 ? 12.754 -6.884 -15.402 1.00 97.81 87 ASP A N 1
ATOM 647 C CA . ASP A 1 87 ? 12.300 -7.217 -16.753 1.00 97.81 87 ASP A CA 1
ATOM 648 C C . ASP A 1 87 ? 13.403 -7.006 -17.801 1.00 97.81 87 ASP A C 1
ATOM 650 O O . ASP A 1 87 ? 13.536 -7.789 -18.747 1.00 97.81 87 ASP A O 1
ATOM 654 N N . ALA A 1 88 ? 14.232 -5.968 -17.648 1.00 96.56 88 ALA A N 1
ATOM 655 C CA . ALA A 1 88 ? 15.386 -5.753 -18.517 1.00 96.56 88 ALA A CA 1
ATOM 656 C C . ALA A 1 88 ? 16.416 -6.889 -18.399 1.00 96.56 88 ALA A C 1
ATOM 658 O O . ALA A 1 88 ? 16.899 -7.377 -19.427 1.00 96.56 88 ALA A O 1
ATOM 659 N N . LEU A 1 89 ? 16.696 -7.354 -17.178 1.00 96.44 89 LEU A N 1
ATOM 660 C CA . LEU A 1 89 ? 17.576 -8.500 -16.937 1.00 96.44 89 LEU A CA 1
ATOM 661 C C . LEU A 1 89 ? 16.996 -9.787 -17.532 1.00 96.44 89 LEU A C 1
ATOM 663 O O . LEU A 1 89 ? 17.701 -10.498 -18.244 1.00 96.44 89 LEU A O 1
ATOM 667 N N . ILE A 1 90 ? 15.702 -10.052 -17.332 1.00 95.00 90 ILE A N 1
ATOM 668 C CA . ILE A 1 90 ? 15.018 -11.217 -17.913 1.00 95.00 90 ILE A CA 1
ATOM 669 C C . ILE A 1 90 ? 15.139 -11.208 -19.442 1.00 95.00 90 ILE A C 1
ATOM 671 O O . ILE A 1 90 ? 15.484 -12.231 -20.045 1.00 95.00 90 ILE A O 1
ATOM 675 N N . ARG A 1 91 ? 14.914 -10.055 -20.089 1.00 92.56 91 ARG A N 1
ATOM 676 C CA . ARG A 1 91 ? 15.068 -9.912 -21.546 1.00 92.56 91 ARG A CA 1
ATOM 677 C C . ARG A 1 91 ? 16.501 -10.164 -22.007 1.00 92.56 91 ARG A C 1
ATOM 679 O O . ARG A 1 91 ? 16.684 -10.807 -23.040 1.00 92.56 91 ARG A O 1
ATOM 686 N N . ALA A 1 92 ? 17.500 -9.659 -21.285 1.00 92.75 92 ALA A N 1
ATOM 687 C CA . ALA A 1 92 ? 18.906 -9.872 -21.620 1.00 92.75 92 ALA A CA 1
ATOM 688 C C . ALA A 1 92 ? 19.287 -11.356 -21.506 1.00 92.75 92 ALA A C 1
ATOM 690 O O . ALA A 1 92 ? 19.813 -11.931 -22.459 1.00 92.75 92 ALA A O 1
ATOM 691 N N . THR A 1 93 ? 18.926 -12.003 -20.397 1.00 90.25 93 THR A N 1
ATOM 692 C CA . THR A 1 93 ? 19.210 -13.423 -20.145 1.00 90.25 93 THR A CA 1
ATOM 693 C C . THR A 1 93 ? 18.504 -14.337 -21.144 1.00 90.25 93 THR A C 1
ATOM 695 O O . THR A 1 93 ? 19.111 -15.266 -21.673 1.00 90.25 93 THR A O 1
ATOM 698 N N . SER A 1 94 ? 17.253 -14.036 -21.500 1.00 89.75 94 SER A N 1
ATOM 699 C CA . SER A 1 94 ? 16.490 -14.824 -22.482 1.00 89.75 94 SER A CA 1
ATOM 700 C C . SER A 1 94 ? 17.138 -14.854 -23.873 1.00 89.75 94 SER A 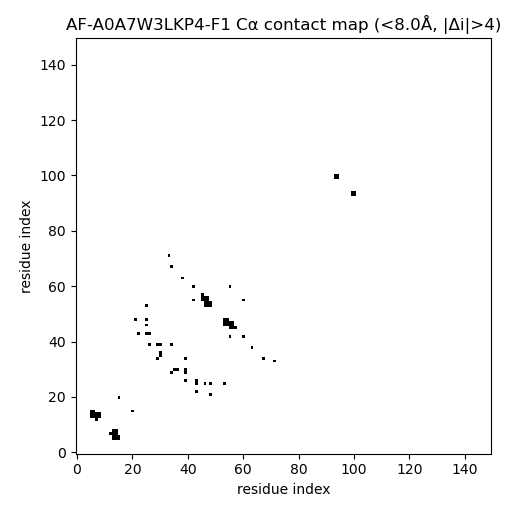C 1
ATOM 702 O O . SER A 1 94 ? 16.908 -15.785 -24.642 1.00 89.75 94 SER A O 1
ATOM 704 N N . ARG A 1 95 ? 17.953 -13.845 -24.220 1.00 82.88 95 ARG A N 1
ATOM 705 C CA . ARG A 1 95 ? 18.717 -13.822 -25.482 1.00 82.88 95 ARG A CA 1
ATOM 706 C C . ARG A 1 95 ? 19.939 -14.737 -25.441 1.00 82.88 95 ARG A C 1
ATOM 708 O O . ARG A 1 95 ? 20.362 -15.204 -26.497 1.00 82.88 95 ARG A O 1
ATOM 715 N N . LEU A 1 96 ? 20.496 -14.966 -24.252 1.00 82.81 96 LEU A N 1
ATOM 716 C CA . LEU A 1 96 ? 21.671 -15.807 -24.033 1.00 82.81 96 LEU A CA 1
ATOM 717 C C . LEU A 1 96 ? 21.311 -17.290 -23.930 1.00 82.81 96 LEU A C 1
ATOM 719 O O . LEU A 1 96 ? 22.145 -18.126 -24.258 1.00 82.81 96 LEU A O 1
ATOM 723 N N . ASP A 1 97 ? 20.083 -17.626 -23.525 1.00 79.12 97 ASP A N 1
ATOM 724 C CA . ASP A 1 97 ? 19.648 -19.018 -23.429 1.00 79.12 97 ASP A CA 1
ATOM 725 C C . ASP A 1 97 ? 19.163 -19.586 -24.790 1.00 79.12 97 ASP A C 1
ATOM 727 O O . ASP A 1 97 ? 18.069 -19.247 -25.274 1.00 79.12 97 ASP A O 1
ATOM 731 N N . PRO A 1 98 ? 19.918 -20.513 -25.418 1.00 69.50 98 PRO A N 1
ATOM 732 C CA . PRO A 1 98 ? 19.500 -21.161 -26.655 1.00 69.50 98 PRO A CA 1
ATOM 733 C C . PRO A 1 98 ? 18.251 -22.040 -26.482 1.00 69.50 98 PRO A C 1
ATOM 735 O O . PRO A 1 98 ? 17.528 -22.241 -27.462 1.00 69.50 98 PRO A O 1
ATOM 738 N N . ALA A 1 99 ? 17.955 -22.554 -25.283 1.00 70.56 99 ALA A N 1
ATOM 739 C CA . ALA A 1 99 ? 16.754 -23.347 -25.021 1.00 70.56 99 ALA A CA 1
ATOM 740 C C . ALA A 1 99 ? 15.491 -22.472 -25.026 1.00 70.56 99 ALA A C 1
ATOM 742 O O . ALA A 1 99 ? 14.495 -22.838 -25.660 1.00 70.56 99 ALA A O 1
ATOM 743 N N . THR A 1 100 ? 15.548 -21.283 -24.419 1.00 68.38 100 THR A N 1
ATOM 744 C CA . THR A 1 100 ? 14.481 -20.271 -24.493 1.00 68.38 1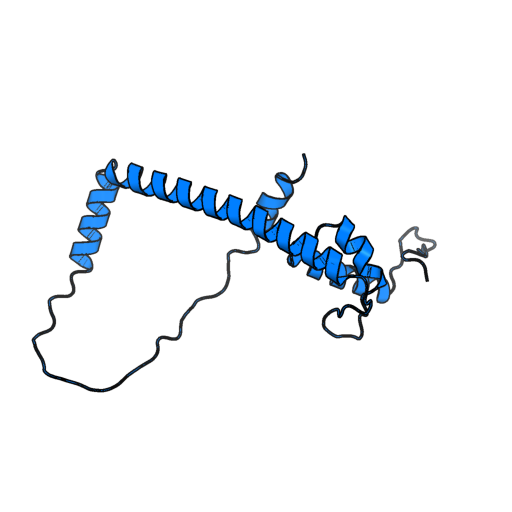00 THR A CA 1
ATOM 745 C C . THR A 1 100 ? 14.278 -19.777 -25.928 1.00 68.38 100 THR A C 1
ATOM 747 O O . THR A 1 100 ? 13.145 -19.746 -26.415 1.00 68.38 100 THR A O 1
ATOM 750 N N . ARG A 1 101 ? 15.360 -19.522 -26.682 1.00 63.75 101 ARG A N 1
ATOM 751 C CA . ARG A 1 101 ? 15.283 -19.168 -28.116 1.00 63.75 101 ARG A CA 1
ATOM 752 C C . ARG A 1 101 ? 14.628 -20.268 -28.963 1.00 63.75 101 ARG A C 1
ATOM 754 O O . ARG A 1 101 ? 13.812 -19.978 -29.843 1.00 63.75 101 ARG A O 1
ATOM 761 N N . ARG A 1 102 ? 14.946 -21.541 -28.691 1.00 67.00 102 ARG A N 1
ATOM 762 C CA . ARG A 1 102 ? 14.345 -22.719 -29.350 1.00 67.00 102 ARG A CA 1
ATOM 763 C C . ARG A 1 102 ? 12.871 -22.912 -28.982 1.00 67.00 102 ARG A C 1
ATOM 765 O O . ARG A 1 102 ? 12.081 -23.268 -29.853 1.00 67.00 102 ARG A O 1
ATOM 772 N N . ARG A 1 103 ? 12.467 -22.649 -27.732 1.00 66.44 103 ARG A N 1
ATOM 773 C CA . ARG A 1 103 ? 11.049 -22.687 -27.320 1.00 66.44 103 ARG A CA 1
ATOM 774 C C . ARG A 1 103 ? 10.244 -21.545 -27.929 1.00 66.44 103 ARG A C 1
ATOM 776 O O . ARG A 1 103 ? 9.175 -21.811 -28.463 1.00 66.44 103 ARG A O 1
ATOM 783 N N . ALA A 1 104 ? 10.774 -20.323 -27.946 1.00 67.69 104 ALA A N 1
ATOM 784 C CA . ALA A 1 104 ? 10.124 -19.181 -28.588 1.00 67.69 104 ALA A CA 1
ATOM 785 C C . ALA A 1 104 ? 9.937 -19.400 -30.103 1.00 67.69 104 ALA A C 1
ATOM 787 O O . ALA A 1 104 ? 8.864 -19.133 -30.644 1.00 67.69 104 ALA A O 1
ATOM 788 N N . THR A 1 105 ? 10.943 -19.963 -30.789 1.00 66.31 105 THR A N 1
ATOM 789 C CA . THR A 1 105 ? 10.837 -20.334 -32.218 1.00 66.31 105 THR A CA 1
ATOM 790 C C . THR A 1 105 ? 9.931 -21.540 -32.472 1.00 66.31 105 THR A C 1
ATOM 792 O O . THR A 1 105 ? 9.328 -21.634 -33.538 1.00 66.31 105 THR A O 1
ATOM 795 N N . ARG A 1 106 ? 9.813 -22.481 -31.527 1.00 67.88 106 ARG A N 1
ATOM 796 C CA . ARG A 1 106 ? 8.840 -23.582 -31.607 1.00 67.88 106 ARG A CA 1
ATOM 797 C C . ARG A 1 106 ? 7.411 -23.062 -31.431 1.00 67.88 106 ARG A C 1
ATOM 799 O O . ARG A 1 106 ? 6.562 -23.403 -32.244 1.00 67.88 106 ARG A O 1
ATOM 806 N N . TRP A 1 107 ? 7.177 -22.215 -30.427 1.00 57.12 107 TRP A N 1
ATOM 807 C CA . TRP A 1 107 ? 5.872 -21.612 -30.143 1.00 57.12 107 TRP A CA 1
ATOM 808 C C . TRP A 1 107 ? 5.367 -20.749 -31.303 1.00 57.12 107 TRP A C 1
ATOM 810 O O . TRP A 1 107 ? 4.216 -20.869 -31.700 1.00 57.12 107 TRP A O 1
ATOM 820 N N . SER A 1 108 ? 6.231 -19.932 -31.909 1.00 63.00 108 SER A N 1
ATOM 821 C CA . SER A 1 108 ? 5.874 -19.116 -33.084 1.00 63.00 108 SER A CA 1
ATOM 822 C C . SER A 1 108 ? 5.564 -19.950 -34.334 1.00 63.00 108 SER A C 1
ATOM 824 O O . SER A 1 108 ? 4.663 -19.588 -35.086 1.00 63.00 108 SER A O 1
ATOM 826 N N . ARG A 1 109 ? 6.227 -21.100 -34.539 1.00 62.34 109 ARG A N 1
ATOM 827 C CA . ARG A 1 109 ? 5.859 -22.052 -35.607 1.00 62.34 109 ARG A CA 1
ATOM 828 C C . ARG A 1 109 ? 4.516 -22.728 -35.354 1.00 62.34 109 ARG A C 1
ATOM 830 O O . ARG A 1 109 ? 3.741 -22.867 -36.287 1.00 62.34 109 ARG A O 1
ATOM 837 N N . SER A 1 110 ? 4.222 -23.128 -34.116 1.00 60.16 110 SER A N 1
ATOM 838 C CA . SER A 1 110 ? 2.913 -23.707 -33.776 1.00 60.16 110 SER A CA 1
ATOM 839 C C . SER A 1 110 ? 1.787 -22.670 -33.754 1.00 60.16 110 SER A C 1
ATOM 841 O O . SER A 1 110 ? 0.646 -23.016 -34.022 1.00 60.16 110 SER A O 1
ATOM 843 N N . ALA A 1 111 ? 2.104 -21.405 -33.459 1.00 60.34 111 ALA A N 1
ATOM 844 C CA . ALA A 1 111 ? 1.172 -20.279 -33.505 1.00 60.34 111 ALA A CA 1
ATOM 845 C C . ALA A 1 111 ? 1.050 -19.653 -34.905 1.00 60.34 111 ALA A C 1
ATOM 847 O O . ALA A 1 111 ? 0.303 -18.692 -35.078 1.00 60.34 111 ALA A O 1
ATOM 848 N N . SER A 1 112 ? 1.771 -20.174 -35.908 1.00 59.91 112 SER A N 1
ATOM 849 C CA . SER A 1 112 ? 1.565 -19.792 -37.303 1.00 59.91 112 SER A CA 1
ATOM 850 C C . SER A 1 112 ? 0.234 -20.377 -37.765 1.00 59.91 112 SER A C 1
ATOM 852 O O . SER A 1 112 ? 0.173 -21.478 -38.307 1.00 59.91 112 SER A O 1
ATOM 854 N N . VAL A 1 113 ? -0.847 -19.640 -37.518 1.00 59.66 113 VAL A N 1
ATOM 855 C CA . VAL A 1 113 ? -2.117 -19.851 -38.209 1.00 59.66 113 VAL A CA 1
ATOM 856 C C . VAL A 1 113 ? -1.813 -19.662 -39.701 1.00 59.66 113 VAL A C 1
ATOM 858 O O . VAL A 1 113 ? -1.266 -18.612 -40.057 1.00 59.66 113 VAL A O 1
ATOM 861 N N . PRO A 1 114 ? -2.064 -20.653 -40.580 1.00 59.62 114 PRO A N 1
ATOM 862 C CA . PRO A 1 114 ? -1.912 -20.439 -42.014 1.00 59.62 114 PRO A CA 1
ATOM 863 C C . PRO A 1 114 ? -2.730 -19.207 -42.400 1.00 59.62 114 PRO A C 1
ATOM 865 O O . PRO A 1 114 ? -3.844 -19.034 -41.905 1.00 59.62 114 PRO A O 1
ATOM 868 N N . ALA A 1 115 ? -2.148 -18.329 -43.224 1.00 55.91 115 ALA A N 1
ATOM 869 C CA . ALA A 1 115 ? -2.809 -17.098 -43.640 1.00 55.91 115 ALA A CA 1
ATOM 870 C C . ALA A 1 115 ? -4.243 -17.428 -44.093 1.00 55.91 115 ALA A C 1
ATOM 872 O O . ALA A 1 115 ? -4.401 -18.323 -44.931 1.00 55.91 115 ALA A O 1
ATOM 873 N N . PRO A 1 116 ? -5.279 -16.773 -43.532 1.00 54.31 116 PRO A N 1
ATOM 874 C CA . PRO A 1 116 ? -6.639 -17.039 -43.965 1.00 54.31 116 PRO A CA 1
ATOM 875 C C . PRO A 1 116 ? -6.728 -16.765 -45.474 1.00 54.31 116 PRO A C 1
ATOM 877 O O . PRO A 1 116 ? -6.103 -15.808 -45.956 1.00 54.31 116 PRO A O 1
ATOM 880 N N . PRO A 1 117 ? -7.455 -17.590 -46.249 1.00 54.78 117 PRO A N 1
ATOM 881 C CA . PRO A 1 117 ? -7.705 -17.274 -47.648 1.00 54.78 117 PRO A CA 1
ATOM 882 C C . PRO A 1 117 ? -8.351 -15.886 -47.724 1.00 54.78 117 PRO A C 1
ATOM 884 O O . PRO A 1 117 ? -9.174 -15.527 -46.884 1.00 54.78 117 PRO A O 1
ATOM 887 N N . ARG A 1 118 ? -7.930 -15.072 -48.698 1.00 52.12 118 ARG A N 1
ATOM 888 C CA . ARG A 1 118 ? -8.420 -13.698 -48.863 1.00 52.12 118 ARG A CA 1
ATOM 889 C C . ARG A 1 118 ? -9.916 -13.716 -49.190 1.00 52.12 118 ARG A C 1
ATOM 891 O O . ARG A 1 118 ? -10.283 -13.856 -50.352 1.00 52.12 118 ARG A O 1
ATOM 898 N N . SER A 1 119 ? -10.761 -13.541 -48.183 1.00 55.12 119 SER A N 1
ATOM 899 C CA . SER A 1 119 ? -12.189 -13.256 -48.333 1.00 55.12 119 SER A CA 1
ATOM 900 C C . SER A 1 119 ? -12.482 -11.816 -47.905 1.00 55.12 119 SER A C 1
ATOM 902 O O . SER A 1 119 ? -11.911 -11.314 -46.939 1.00 55.12 119 SER A O 1
ATOM 904 N N . GLY A 1 120 ? -13.305 -11.143 -48.715 1.00 52.19 120 GLY A N 1
ATOM 905 C CA . GLY A 1 120 ? -13.662 -9.727 -48.628 1.00 52.19 120 GLY A CA 1
ATOM 906 C C . GLY A 1 120 ? -14.475 -9.332 -47.383 1.00 52.19 120 GLY A C 1
ATOM 907 O O . GLY A 1 120 ? -14.564 -10.094 -46.426 1.00 52.19 120 GLY A O 1
ATOM 908 N N . PRO A 1 121 ? -15.025 -8.106 -47.358 1.00 50.81 121 PRO A N 1
ATOM 909 C CA . PRO A 1 121 ? -15.279 -7.378 -46.121 1.00 50.81 121 PRO A CA 1
ATOM 910 C C . PRO A 1 121 ? -16.554 -7.853 -45.419 1.00 50.81 121 PRO A C 1
ATOM 912 O O . PRO A 1 121 ? -17.661 -7.551 -45.867 1.00 50.81 121 PRO A O 1
ATOM 915 N N . GLU A 1 122 ? -16.402 -8.521 -44.275 1.00 48.31 122 GLU A N 1
ATOM 916 C CA . GLU A 1 122 ? -17.511 -8.796 -43.363 1.00 48.31 122 GLU A CA 1
ATOM 917 C C . GLU A 1 122 ? -17.501 -7.848 -42.158 1.00 48.31 122 GLU A C 1
ATOM 919 O O . GLU A 1 122 ? -16.492 -7.611 -41.494 1.00 48.31 122 GLU A O 1
ATOM 924 N N . ARG A 1 123 ? -18.679 -7.260 -41.944 1.00 41.91 123 ARG A N 1
ATOM 925 C CA . ARG A 1 123 ? -19.073 -6.381 -40.845 1.00 41.91 123 ARG A CA 1
ATOM 926 C C . ARG A 1 123 ? -19.417 -7.226 -39.618 1.00 41.91 123 ARG A C 1
ATOM 928 O O . ARG A 1 123 ? -20.130 -8.210 -39.767 1.00 41.91 123 ARG A O 1
ATOM 935 N N . GLY A 1 124 ? -19.083 -6.747 -38.419 1.00 40.50 124 GLY A N 1
ATOM 936 C CA . GLY A 1 124 ? -19.813 -7.116 -37.197 1.00 40.50 124 GLY A CA 1
ATOM 937 C C . GLY A 1 124 ? -18.947 -7.611 -36.040 1.00 40.50 124 GLY A C 1
ATOM 938 O O . GLY A 1 124 ? -18.197 -8.566 -36.167 1.00 40.50 124 GLY A O 1
ATOM 939 N N . ALA A 1 125 ? -19.080 -6.916 -34.912 1.00 41.06 125 ALA A N 1
ATOM 940 C CA . ALA A 1 125 ? -18.382 -7.069 -33.638 1.00 41.06 125 ALA A CA 1
ATOM 941 C C . ALA A 1 125 ? -18.672 -8.371 -32.873 1.00 41.06 125 ALA A C 1
ATOM 943 O O . ALA A 1 125 ? -19.775 -8.887 -32.975 1.00 41.06 125 ALA A O 1
ATOM 944 N N . HIS A 1 126 ? -17.770 -8.737 -31.948 1.00 38.84 126 HIS A N 1
ATOM 945 C CA . HIS A 1 126 ? -18.140 -9.221 -30.608 1.00 38.84 126 HIS A CA 1
ATOM 946 C C . HIS A 1 126 ? -17.080 -8.822 -29.553 1.00 38.84 126 HIS A C 1
ATOM 948 O O . HIS A 1 126 ? -15.885 -8.843 -29.857 1.00 38.84 126 HIS A O 1
ATOM 954 N N . PRO A 1 127 ? -17.489 -8.454 -28.321 1.00 40.06 127 PRO A N 1
ATOM 955 C CA . PRO A 1 127 ? -16.584 -8.083 -27.237 1.00 40.06 127 PRO A CA 1
ATOM 956 C C . PRO A 1 127 ? -16.078 -9.325 -26.489 1.00 40.06 127 PRO A C 1
ATOM 958 O O . PRO A 1 127 ? -16.855 -10.200 -26.113 1.00 40.06 127 PRO A O 1
ATOM 961 N N . VAL A 1 128 ? -14.772 -9.385 -26.224 1.00 45.78 128 VAL A N 1
ATOM 962 C CA . VAL A 1 128 ? -14.184 -10.386 -25.324 1.00 45.78 128 VAL A CA 1
ATOM 963 C C . VAL A 1 128 ? -14.328 -9.927 -23.874 1.00 45.78 128 VAL A C 1
ATOM 965 O O . VAL A 1 128 ? -13.585 -9.075 -23.393 1.00 45.78 128 VAL A O 1
ATOM 968 N N . ALA A 1 129 ? -15.298 -10.513 -23.174 1.00 34.75 129 ALA A N 1
ATOM 969 C CA . ALA A 1 129 ? -15.311 -10.577 -21.719 1.00 34.75 129 ALA A CA 1
ATOM 970 C C . ALA A 1 129 ? -14.344 -11.682 -21.264 1.00 34.75 129 ALA A C 1
ATOM 972 O O . ALA A 1 129 ? -14.427 -12.811 -21.750 1.00 34.75 129 ALA A O 1
ATOM 973 N N . GLY A 1 130 ? -13.433 -11.372 -20.338 1.00 32.56 130 GLY A N 1
ATOM 974 C CA . GLY A 1 130 ? -12.574 -12.392 -19.736 1.00 32.56 130 GLY A CA 1
ATOM 975 C C . GLY A 1 130 ? -11.282 -11.882 -19.103 1.00 32.56 130 GLY A C 1
ATOM 976 O O . GLY A 1 130 ? -10.214 -12.385 -19.438 1.00 32.56 130 GLY A O 1
ATOM 977 N N . VAL A 1 131 ? -11.350 -10.927 -18.171 1.00 36.91 131 VAL A N 1
ATOM 978 C CA . VAL A 1 131 ? -10.260 -10.749 -17.197 1.00 36.91 131 VAL A CA 1
ATOM 979 C C . VAL A 1 131 ? -10.583 -11.645 -16.005 1.00 36.91 131 VAL A C 1
ATOM 981 O O . VAL A 1 131 ? -11.568 -11.432 -15.307 1.00 36.91 131 VAL A O 1
ATOM 984 N N . ARG A 1 132 ? -9.787 -12.703 -15.818 1.00 37.38 132 ARG A N 1
ATOM 985 C CA . ARG A 1 132 ? -9.848 -13.566 -14.633 1.00 37.38 132 ARG A CA 1
ATOM 986 C C . ARG A 1 132 ? -9.228 -12.811 -13.461 1.00 37.38 132 ARG A C 1
ATOM 988 O O . ARG A 1 132 ? -8.016 -12.619 -13.423 1.00 37.38 132 ARG A O 1
ATOM 995 N N . GLU A 1 133 ? -10.066 -12.408 -12.519 1.00 40.16 133 GLU A N 1
ATOM 996 C CA . GLU A 1 133 ? -9.664 -11.993 -11.180 1.00 40.16 133 GLU A CA 1
ATOM 997 C C . GLU A 1 133 ? -9.204 -13.196 -10.333 1.00 40.16 133 GLU A C 1
ATOM 999 O O . GLU A 1 133 ? -9.722 -14.307 -10.461 1.00 40.16 133 GLU A O 1
ATOM 1004 N N . ASN A 1 134 ? -8.269 -12.904 -9.421 1.00 46.53 134 ASN A N 1
ATOM 1005 C CA . ASN A 1 134 ? -7.975 -13.602 -8.159 1.00 46.53 134 ASN A CA 1
ATOM 1006 C C . ASN A 1 134 ? -6.932 -14.738 -8.138 1.00 46.53 134 ASN A C 1
ATOM 1008 O O . ASN A 1 134 ? -7.251 -15.914 -8.304 1.00 46.53 134 ASN A O 1
ATOM 1012 N N . HIS A 1 135 ? -5.696 -14.365 -7.757 1.00 42.12 135 HIS A N 1
ATOM 1013 C CA . HIS A 1 135 ? -4.881 -15.128 -6.782 1.00 42.12 135 HIS A CA 1
ATOM 1014 C C . HIS A 1 135 ? -3.686 -14.363 -6.159 1.00 42.12 135 HIS A C 1
ATOM 1016 O O . HIS A 1 135 ? -2.927 -14.946 -5.395 1.00 42.12 135 HIS A O 1
ATOM 1022 N N . PHE A 1 136 ? -3.478 -13.072 -6.450 1.00 38.75 136 PHE A N 1
ATOM 1023 C CA . PHE A 1 136 ? -2.200 -12.406 -6.133 1.00 38.75 136 PHE A CA 1
ATOM 1024 C C . PHE A 1 136 ? -2.095 -11.728 -4.748 1.00 38.75 136 PHE A C 1
ATOM 1026 O O . PHE A 1 136 ? -1.003 -11.316 -4.369 1.00 38.75 136 PHE A O 1
ATOM 1033 N N . CYS A 1 137 ? -3.175 -11.610 -3.962 1.00 44.66 137 CYS A N 1
ATOM 1034 C CA . CYS A 1 137 ? -3.149 -10.800 -2.729 1.00 44.66 137 CYS A CA 1
ATOM 1035 C C . CYS A 1 137 ? -2.719 -11.534 -1.443 1.00 44.66 137 CYS A C 1
ATOM 1037 O O . CYS A 1 137 ? -2.246 -10.873 -0.523 1.00 44.66 137 CYS A O 1
ATOM 1039 N N . ALA A 1 138 ? -2.862 -12.859 -1.337 1.00 38.31 138 ALA A N 1
ATOM 1040 C CA . ALA A 1 138 ? -2.640 -13.551 -0.058 1.00 38.31 138 ALA A CA 1
ATOM 1041 C C . ALA A 1 138 ? -1.155 -13.840 0.241 1.00 38.31 138 ALA A C 1
ATOM 1043 O O . ALA A 1 138 ? -0.712 -13.668 1.373 1.00 38.31 138 ALA A O 1
ATOM 1044 N N . GLU A 1 139 ? -0.365 -14.231 -0.762 1.00 32.47 139 GLU A N 1
ATOM 1045 C CA . GLU A 1 139 ? 1.046 -14.607 -0.561 1.00 32.47 139 GLU A CA 1
ATOM 1046 C C . GLU A 1 139 ? 1.983 -13.392 -0.496 1.00 32.47 139 GLU A C 1
ATOM 1048 O O . GLU A 1 139 ? 2.998 -13.406 0.199 1.00 32.47 139 GLU A O 1
ATOM 1053 N N . TRP A 1 140 ? 1.614 -12.300 -1.166 1.00 39.75 140 TRP A N 1
ATOM 1054 C CA . TRP A 1 140 ? 2.435 -11.091 -1.231 1.00 39.75 140 TRP A CA 1
ATOM 1055 C C . TRP A 1 140 ? 2.480 -10.329 0.105 1.00 39.75 140 TRP A C 1
ATOM 1057 O O . TRP A 1 140 ? 3.498 -9.738 0.461 1.00 39.75 140 TRP A O 1
ATOM 1067 N N . TRP A 1 141 ? 1.408 -10.400 0.901 1.00 45.03 141 TRP A N 1
ATOM 1068 C CA . TRP A 1 141 ? 1.322 -9.697 2.186 1.00 45.03 141 TRP A CA 1
ATOM 1069 C C . TRP A 1 141 ? 2.292 -10.255 3.241 1.00 45.03 141 TRP A C 1
ATOM 1071 O O . TRP A 1 141 ? 2.859 -9.496 4.028 1.00 45.03 141 TRP A O 1
ATOM 1081 N N . ALA A 1 142 ? 2.563 -11.565 3.211 1.00 44.41 142 ALA A N 1
ATOM 1082 C CA . ALA A 1 142 ? 3.546 -12.192 4.094 1.00 44.41 142 ALA A CA 1
ATOM 1083 C C . ALA A 1 142 ? 4.985 -11.743 3.776 1.00 44.41 142 ALA A C 1
ATOM 1085 O O . ALA A 1 142 ? 5.795 -11.582 4.688 1.00 44.41 142 ALA A O 1
ATOM 1086 N N . ALA A 1 143 ? 5.294 -11.481 2.500 1.00 42.78 143 ALA A N 1
ATOM 1087 C CA . ALA A 1 143 ? 6.608 -11.000 2.079 1.00 42.78 143 ALA A CA 1
ATOM 1088 C C . ALA A 1 143 ? 6.845 -9.527 2.464 1.00 42.78 143 ALA A C 1
ATOM 1090 O O . ALA A 1 143 ? 7.937 -9.181 2.911 1.00 42.78 143 ALA A O 1
ATOM 1091 N N . GLN A 1 144 ? 5.820 -8.671 2.366 1.00 44.78 144 GLN A N 1
ATOM 1092 C CA . GLN A 1 144 ? 5.940 -7.243 2.688 1.00 44.78 144 GLN A CA 1
ATOM 1093 C C . GLN A 1 144 ? 6.085 -6.980 4.204 1.00 44.78 144 GLN A C 1
ATOM 1095 O O . GLN A 1 144 ? 6.808 -6.065 4.601 1.00 44.78 144 GLN A O 1
ATOM 1100 N N . MET A 1 145 ? 5.454 -7.795 5.065 1.00 43.09 145 MET A N 1
ATOM 1101 C CA . MET A 1 145 ? 5.530 -7.642 6.530 1.00 43.09 145 MET A CA 1
ATOM 1102 C C . MET A 1 145 ? 6.928 -7.896 7.114 1.00 43.09 145 MET A C 1
ATOM 1104 O O . MET A 1 145 ? 7.288 -7.284 8.119 1.00 43.09 145 MET A O 1
ATOM 1108 N N . LEU A 1 146 ? 7.731 -8.764 6.494 1.00 47.44 146 LEU A N 1
ATOM 1109 C CA . LEU A 1 146 ? 9.084 -9.079 6.970 1.00 47.44 146 LEU A CA 1
ATOM 1110 C C . LEU A 1 146 ? 10.094 -7.958 6.671 1.00 47.44 146 LEU A C 1
ATOM 1112 O O . LEU A 1 146 ? 11.077 -7.818 7.392 1.00 47.44 146 LEU A O 1
ATOM 1116 N N . THR A 1 147 ? 9.847 -7.129 5.652 1.00 44.72 147 THR A N 1
ATOM 1117 C CA . THR A 1 147 ? 10.798 -6.093 5.204 1.00 44.72 147 THR A CA 1
ATOM 1118 C C . THR A 1 147 ? 10.574 -4.704 5.804 1.00 44.72 147 THR A C 1
ATOM 1120 O O . THR A 1 147 ? 11.419 -3.835 5.627 1.00 44.72 147 THR A O 1
ATOM 1123 N N . SER A 1 148 ? 9.467 -4.463 6.514 1.00 35.38 148 SER A N 1
ATOM 1124 C CA . SER A 1 148 ? 9.170 -3.150 7.123 1.00 35.38 148 SER A CA 1
ATOM 1125 C C . SER A 1 148 ? 9.634 -3.013 8.580 1.00 35.38 148 SER A C 1
ATOM 1127 O O . SER A 1 148 ? 9.287 -2.039 9.239 1.00 35.38 148 SER A O 1
ATOM 1129 N N . SER A 1 149 ? 10.409 -3.976 9.087 1.00 35.06 149 SER A N 1
ATOM 1130 C CA . SER A 1 149 ? 11.032 -3.912 10.415 1.00 35.06 149 SER A CA 1
ATOM 1131 C C . SER A 1 149 ? 12.503 -3.500 10.304 1.00 35.06 149 SER A C 1
ATOM 1133 O O . SER A 1 149 ? 13.388 -4.294 10.608 1.00 35.06 149 SER A O 1
ATOM 1135 N N . THR A 1 150 ? 12.790 -2.293 9.818 1.00 36.09 150 THR A N 1
ATOM 1136 C CA . THR A 1 150 ? 14.046 -1.562 10.079 1.00 36.09 150 THR A CA 1
ATOM 1137 C C . THR A 1 150 ? 13.775 -0.073 9.936 1.00 36.09 150 THR A C 1
ATOM 1139 O O . THR A 1 150 ? 13.095 0.299 8.954 1.00 36.09 150 THR A O 1
#

Foldseek 3Di:
DDPDPWDADPVRDTDDDVVNVVLVVLLVVVVVVVDDPVLSVVQSVQWDPPVDRTDGNDPPSVVVVVVSVVVVVVVVVVVVVVVVVVVVVVVVVCVVDVVSVVVVVVVVVVVCPPDPPDDDDDDDDDDDDDDDDDDPPPPVVVVVVVPPPD

Organism: Actinomadura namibiensis (NCBI:txid182080)

Mean predicted aligned error: 16.65 Å

Nearest PDB structures (foldseek):
  3gpv-assembly1_A  TM=4.314E-01  e=6.133E-01  [Bacillus thuringiensis] serovar konkukian
  4wlw-assembly2_A  TM=7.389E-01  e=4.849E+00  Escherichia coli K-12